Protein AF-A0A9N9SX45-F1 (afdb_monomer_lite)

pLDDT: mean 77.68, std 11.29, range [33.5, 87.31]

Foldseek 3Di:
DDDPVVVLPDPVDDLVVLLVVCCVPLVVVVVVCVVVDDDDPVNVVVSVVVSVVSNCSSVVPDPPDDDDCPDDPPD

Sequence (75 aa):
MMKLIAIWKNFIITIHTKLRLARALIFCIAIYASETWTLKKADKNKLDAFEMWVYRRMLRISWIDHRTNSKGYIA

Secondary structure (DSSP, 8-state):
---HHHHHH-SSS-HHHHHHHHIIIIIHHHHHHHHHS---HHHHHHHHHHHHHHHHHHHT--TT------S-S--

Radius of gyration: 13.73 Å; chains: 1; bounding box: 29×28×37 Å

Organism: Diabrotica balteata (NCBI:txid107213)

Structure (mmCIF, N/CA/C/O backbone):
data_AF-A0A9N9SX45-F1
#
_entry.id   AF-A0A9N9SX45-F1
#
loop_
_atom_site.group_PDB
_atom_site.id
_atom_site.type_symbol
_atom_site.label_atom_id
_atom_site.label_alt_id
_atom_site.label_comp_id
_atom_site.label_asym_id
_atom_site.label_entity_id
_atom_site.label_seq_id
_atom_site.pdbx_PDB_ins_code
_atom_site.Cartn_x
_atom_site.Cartn_y
_atom_site.Cartn_z
_atom_site.occupancy
_atom_site.B_iso_or_equiv
_atom_site.auth_seq_id
_atom_site.auth_comp_id
_atom_site.auth_asym_id
_atom_site.auth_atom_id
_atom_site.pdbx_PDB_model_num
ATOM 1 N N . MET A 1 1 ? -17.462 6.797 -17.764 1.00 44.16 1 MET A N 1
ATOM 2 C CA . MET A 1 1 ? -16.828 6.658 -16.429 1.00 44.16 1 MET A CA 1
ATOM 3 C C . MET A 1 1 ? -15.741 5.588 -16.478 1.00 44.16 1 MET A C 1
ATOM 5 O O . MET A 1 1 ? -16.060 4.427 -16.708 1.00 44.16 1 MET A O 1
ATOM 9 N N . MET A 1 2 ? -14.463 5.954 -16.313 1.00 56.19 2 MET A N 1
ATOM 10 C CA . MET A 1 2 ? -13.369 4.974 -16.210 1.00 56.19 2 MET A CA 1
ATOM 11 C C . MET A 1 2 ? -13.440 4.246 -14.864 1.00 56.19 2 MET A C 1
ATOM 13 O O . MET A 1 2 ? -13.388 4.872 -13.810 1.00 56.19 2 MET A O 1
ATOM 17 N N . LYS A 1 3 ? -13.541 2.913 -14.889 1.00 74.75 3 LYS A N 1
ATOM 18 C CA . LYS A 1 3 ? -13.505 2.089 -13.673 1.00 74.75 3 LYS A CA 1
ATOM 19 C C . LYS A 1 3 ? -12.074 2.033 -13.136 1.00 74.75 3 LYS A C 1
ATOM 21 O O . LYS A 1 3 ? -11.166 1.655 -13.872 1.00 74.75 3 LYS A O 1
ATOM 26 N N . LEU A 1 4 ? -11.889 2.299 -11.841 1.00 74.50 4 LEU A N 1
ATOM 27 C CA . LEU A 1 4 ? -10.585 2.236 -11.162 1.00 74.50 4 LEU A CA 1
ATOM 28 C C . LEU A 1 4 ? -9.875 0.891 -11.413 1.00 74.50 4 LEU A C 1
ATOM 30 O O . LEU A 1 4 ? -8.677 0.836 -11.661 1.00 74.50 4 LEU A O 1
ATOM 34 N N . ILE A 1 5 ? -10.646 -0.200 -11.457 1.00 75.19 5 ILE A N 1
ATOM 35 C CA . ILE A 1 5 ? -10.179 -1.566 -11.745 1.00 75.19 5 ILE A CA 1
ATOM 36 C C . ILE A 1 5 ? -9.416 -1.656 -13.078 1.00 75.19 5 ILE A C 1
ATOM 38 O O . ILE A 1 5 ? -8.459 -2.423 -13.179 1.00 75.19 5 ILE A O 1
ATOM 42 N N . ALA A 1 6 ? -9.812 -0.882 -14.092 1.00 80.44 6 ALA A N 1
ATOM 43 C CA . ALA A 1 6 ? -9.141 -0.871 -15.388 1.00 80.44 6 ALA A CA 1
ATOM 44 C C . ALA A 1 6 ? -7.734 -0.256 -15.294 1.00 80.44 6 ALA A C 1
ATOM 46 O O . ALA A 1 6 ? -6.802 -0.776 -15.900 1.00 80.44 6 ALA A O 1
ATOM 47 N N . ILE A 1 7 ? -7.562 0.783 -14.470 1.00 80.31 7 ILE A N 1
ATOM 48 C CA . ILE A 1 7 ? -6.275 1.455 -14.230 1.00 80.31 7 ILE A CA 1
ATOM 49 C C . ILE A 1 7 ? -5.295 0.495 -13.548 1.00 80.31 7 ILE A C 1
ATOM 51 O O . ILE A 1 7 ? -4.150 0.358 -13.976 1.00 80.31 7 ILE A O 1
ATOM 55 N N . TRP A 1 8 ? -5.756 -0.239 -12.531 1.00 78.19 8 TRP A N 1
ATOM 56 C CA . TRP A 1 8 ? -4.918 -1.210 -11.820 1.00 78.19 8 TRP A CA 1
ATOM 57 C C . TRP A 1 8 ? -4.470 -2.368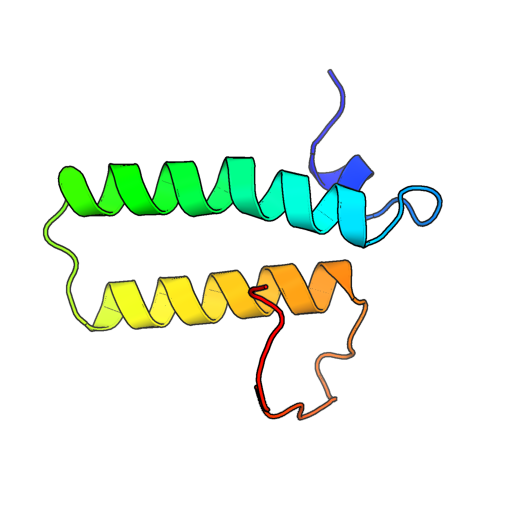 -12.720 1.00 78.19 8 TRP A C 1
ATOM 59 O O . TRP A 1 8 ? -3.320 -2.801 -12.624 1.00 78.19 8 TRP A O 1
ATOM 69 N N . LYS A 1 9 ? -5.344 -2.828 -13.629 1.00 76.44 9 LYS A N 1
ATOM 70 C CA . LYS A 1 9 ? -5.057 -3.912 -14.587 1.00 76.44 9 LYS A CA 1
ATOM 71 C C . LYS A 1 9 ? -4.152 -3.494 -15.751 1.00 76.44 9 LYS A C 1
ATOM 73 O O . LYS A 1 9 ? -3.502 -4.356 -16.333 1.00 76.44 9 LYS A O 1
ATOM 78 N N . ASN A 1 10 ? -4.110 -2.210 -16.105 1.00 81.50 10 ASN A N 1
ATOM 79 C CA . ASN A 1 10 ? -3.386 -1.739 -17.284 1.00 81.50 10 ASN A CA 1
ATOM 80 C C . ASN A 1 10 ? -1.861 -1.817 -17.086 1.00 81.50 10 ASN A C 1
ATOM 82 O O . ASN A 1 10 ? -1.345 -1.298 -16.102 1.00 81.50 10 ASN A O 1
ATOM 86 N N . PHE A 1 11 ? -1.131 -2.443 -18.008 1.00 78.12 11 PHE A N 1
ATOM 87 C CA . PHE A 1 11 ? 0.331 -2.577 -17.942 1.00 78.12 11 PHE A CA 1
ATOM 88 C C . PHE A 1 11 ? 1.085 -1.349 -18.477 1.00 78.12 11 PHE A C 1
ATOM 90 O O . PHE A 1 11 ? 2.259 -1.186 -18.167 1.00 78.12 11 PHE A O 1
ATOM 97 N N . ILE A 1 12 ? 0.414 -0.492 -19.254 1.00 84.19 12 ILE A N 1
ATOM 98 C CA . ILE A 1 12 ? 0.999 0.709 -19.871 1.00 84.19 12 ILE A CA 1
ATOM 99 C C . ILE A 1 12 ? 1.307 1.766 -18.801 1.00 84.19 12 ILE A C 1
ATOM 101 O O . ILE A 1 12 ? 2.264 2.527 -18.903 1.00 84.19 12 ILE A O 1
ATOM 105 N N . ILE A 1 13 ? 0.492 1.807 -17.745 1.00 83.50 13 ILE A N 1
ATOM 106 C CA . ILE A 1 13 ? 0.646 2.765 -16.654 1.00 83.50 13 ILE A CA 1
ATOM 107 C C . ILE A 1 13 ? 1.775 2.295 -15.741 1.00 83.50 13 ILE A C 1
ATOM 109 O O . ILE A 1 13 ? 1.711 1.202 -15.170 1.00 83.50 13 ILE A O 1
ATOM 113 N N . THR A 1 14 ? 2.774 3.158 -15.561 1.00 86.25 14 THR A N 1
ATOM 114 C CA . THR A 1 14 ? 3.926 2.886 -14.700 1.00 86.25 14 THR A CA 1
ATOM 115 C C . THR A 1 14 ? 3.501 2.587 -13.263 1.00 86.25 14 THR A C 1
ATOM 117 O O . THR A 1 14 ? 2.556 3.176 -12.725 1.00 86.25 14 THR A O 1
ATOM 120 N N . ILE A 1 15 ? 4.243 1.688 -12.609 1.00 83.44 15 ILE A N 1
ATOM 121 C CA . ILE A 1 15 ? 4.015 1.310 -11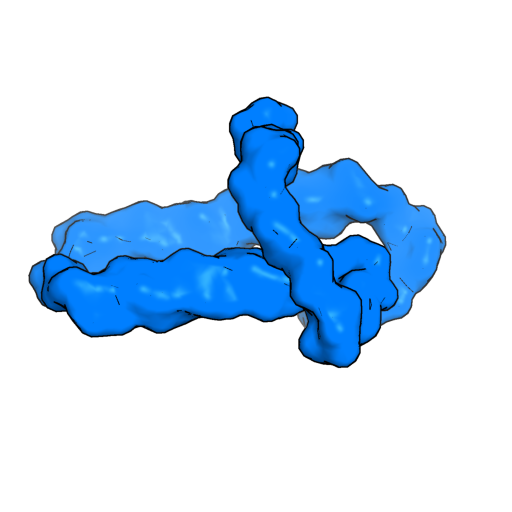.206 1.00 83.44 15 ILE A CA 1
ATOM 122 C C . ILE A 1 15 ? 4.039 2.550 -10.303 1.00 83.44 15 ILE A C 1
ATOM 124 O O . ILE A 1 15 ? 3.171 2.690 -9.448 1.00 83.44 15 ILE A O 1
ATOM 128 N N . HIS A 1 16 ? 4.950 3.496 -10.555 1.00 83.81 16 HIS A N 1
ATOM 129 C CA . HIS A 1 16 ? 5.036 4.758 -9.813 1.00 83.81 16 HIS A CA 1
ATOM 130 C C . HIS A 1 16 ? 3.725 5.554 -9.834 1.00 83.81 16 HIS A C 1
ATOM 132 O O . HIS A 1 16 ? 3.278 6.038 -8.796 1.00 83.81 16 HIS A O 1
ATOM 138 N N . THR A 1 17 ? 3.069 5.660 -10.991 1.00 87.31 17 THR A N 1
ATOM 139 C CA . THR A 1 17 ? 1.793 6.380 -11.120 1.00 87.31 17 THR A CA 1
ATOM 140 C C . THR A 1 17 ? 0.678 5.675 -10.350 1.00 87.31 17 THR A C 1
ATOM 142 O O . THR A 1 17 ? -0.098 6.319 -9.646 1.00 87.31 17 THR A O 1
ATOM 145 N N . LYS A 1 18 ? 0.629 4.339 -10.417 1.00 84.31 18 LYS A N 1
ATOM 146 C CA . LYS A 1 18 ? -0.333 3.540 -9.645 1.00 84.31 18 LYS A CA 1
ATOM 147 C C . LYS A 1 18 ? -0.097 3.651 -8.141 1.00 84.31 18 LYS A C 1
ATOM 149 O O . LYS A 1 18 ? -1.061 3.737 -7.391 1.00 84.31 18 LYS A O 1
ATOM 154 N N . LEU A 1 19 ? 1.161 3.706 -7.707 1.00 84.69 19 LEU A N 1
ATOM 155 C CA . LEU A 1 19 ? 1.531 3.849 -6.300 1.00 84.69 19 LEU A CA 1
ATOM 156 C C . LEU A 1 19 ? 1.153 5.236 -5.770 1.00 84.69 19 LEU A C 1
ATOM 158 O O . LEU A 1 19 ? 0.576 5.341 -4.692 1.00 84.69 19 LEU A O 1
ATOM 162 N N . ARG A 1 20 ? 1.362 6.296 -6.562 1.00 86.50 20 ARG A N 1
ATOM 163 C CA . ARG A 1 20 ? 0.875 7.648 -6.232 1.00 86.50 20 ARG A CA 1
ATOM 164 C C . ARG A 1 20 ? -0.648 7.696 -6.110 1.00 86.50 20 ARG A C 1
ATOM 166 O O . ARG A 1 20 ? -1.154 8.285 -5.161 1.00 86.50 20 ARG A O 1
ATOM 173 N N . LEU A 1 21 ? -1.373 7.044 -7.022 1.00 86.38 21 LEU A N 1
ATOM 174 C CA . LEU A 1 21 ? -2.835 6.928 -6.951 1.00 86.38 21 LEU A CA 1
ATOM 175 C C . LEU A 1 21 ? -3.294 6.123 -5.732 1.00 86.38 21 LEU A C 1
ATOM 177 O O . LEU A 1 21 ? -4.231 6.533 -5.054 1.00 86.38 21 LEU A O 1
ATOM 181 N N . ALA A 1 22 ? -2.627 5.006 -5.430 1.00 83.19 22 ALA A N 1
ATOM 182 C CA . ALA A 1 22 ? -2.891 4.215 -4.231 1.00 83.19 22 ALA A CA 1
ATOM 183 C C . ALA A 1 22 ? -2.723 5.085 -2.994 1.00 83.19 22 ALA A C 1
ATOM 185 O O . ALA A 1 22 ? -3.609 5.129 -2.149 1.00 83.19 22 ALA A O 1
ATOM 186 N N . ARG A 1 23 ? -1.621 5.839 -2.936 1.00 84.44 23 ARG A N 1
ATOM 187 C CA . ARG A 1 23 ? -1.305 6.677 -1.790 1.00 84.44 23 ARG A CA 1
ATOM 188 C C . ARG A 1 23 ? -2.356 7.780 -1.599 1.00 84.44 23 ARG A C 1
ATOM 190 O O . ARG A 1 23 ? -2.853 7.960 -0.496 1.00 84.44 23 ARG A O 1
ATOM 197 N N . ALA A 1 24 ? -2.753 8.448 -2.681 1.00 86.75 24 ALA A N 1
ATOM 198 C CA . ALA A 1 24 ? -3.737 9.531 -2.651 1.00 86.75 24 ALA A CA 1
ATOM 199 C C . ALA A 1 24 ? -5.182 9.069 -2.391 1.00 86.75 24 ALA A C 1
ATOM 201 O O . ALA A 1 24 ? -5.975 9.823 -1.846 1.00 86.75 24 ALA A O 1
ATOM 202 N N . LEU A 1 25 ? -5.557 7.856 -2.797 1.00 84.75 25 LEU A N 1
ATOM 203 C CA . LEU A 1 25 ? -6.922 7.361 -2.599 1.00 84.75 25 LEU A CA 1
ATOM 204 C C . LEU A 1 25 ? -7.042 6.574 -1.296 1.00 84.75 25 LEU A C 1
ATOM 206 O O . LEU A 1 25 ? -7.917 6.843 -0.484 1.00 84.75 25 LEU A O 1
ATOM 210 N N . ILE A 1 26 ? -6.155 5.605 -1.083 1.00 81.31 26 ILE A N 1
ATOM 211 C CA . ILE A 1 26 ? -6.273 4.643 0.013 1.00 81.31 26 ILE A CA 1
ATOM 212 C C . ILE A 1 26 ? -5.824 5.263 1.331 1.00 81.31 26 ILE A C 1
ATOM 214 O O . ILE A 1 26 ? -6.565 5.152 2.304 1.00 81.31 26 ILE A O 1
ATOM 218 N N . PHE A 1 27 ? -4.675 5.954 1.388 1.00 79.12 27 PHE A N 1
ATOM 219 C CA . PHE A 1 27 ? -4.264 6.561 2.660 1.00 79.12 27 PHE A CA 1
ATOM 220 C C . PHE A 1 27 ? -5.139 7.740 3.047 1.00 79.12 27 PHE A C 1
ATOM 222 O O . PHE A 1 27 ? -5.429 7.884 4.225 1.00 79.12 27 PHE A O 1
ATOM 229 N N . CYS A 1 28 ? -5.613 8.549 2.098 1.00 84.31 28 CYS A N 1
ATOM 230 C CA . CYS A 1 28 ? -6.528 9.639 2.439 1.00 84.31 28 CYS A CA 1
ATOM 231 C C . CYS A 1 28 ? -7.823 9.108 3.074 1.00 84.31 28 CYS A C 1
ATOM 233 O O . CYS A 1 28 ? -8.266 9.640 4.088 1.00 84.31 28 CYS A O 1
ATOM 235 N N . ILE A 1 29 ? -8.380 8.012 2.546 1.00 84.44 29 ILE A N 1
ATOM 236 C CA . ILE A 1 29 ? -9.555 7.356 3.141 1.00 84.44 29 ILE A CA 1
ATOM 237 C C . ILE A 1 29 ? -9.209 6.727 4.498 1.00 84.44 29 ILE A C 1
ATOM 239 O O . ILE A 1 29 ? -9.981 6.858 5.444 1.00 84.44 29 ILE A O 1
ATOM 243 N N . ALA A 1 30 ? -8.055 6.064 4.614 1.00 81.06 30 ALA A N 1
ATOM 244 C CA . ALA A 1 30 ? -7.614 5.433 5.857 1.00 81.06 30 ALA A CA 1
ATOM 245 C C . ALA A 1 30 ? -7.402 6.449 6.991 1.00 81.06 30 ALA A C 1
ATOM 247 O O . ALA A 1 30 ? -7.831 6.204 8.117 1.00 81.06 30 ALA A O 1
ATOM 248 N N . ILE A 1 31 ? -6.776 7.590 6.689 1.00 82.94 31 ILE A N 1
ATOM 249 C CA . ILE A 1 31 ? -6.537 8.681 7.642 1.00 82.94 31 ILE A CA 1
ATOM 250 C C . ILE A 1 31 ? -7.876 9.246 8.116 1.00 82.94 31 ILE A C 1
ATOM 252 O O . ILE A 1 31 ? -8.135 9.266 9.316 1.00 82.94 31 ILE A O 1
ATOM 256 N N . TYR A 1 32 ? -8.774 9.585 7.193 1.00 86.88 32 TYR A N 1
ATOM 257 C CA . TYR A 1 32 ? -10.101 10.094 7.542 1.00 86.88 32 TYR A CA 1
ATOM 258 C C . TYR A 1 32 ? -10.925 9.102 8.386 1.00 86.88 32 TYR A C 1
ATOM 260 O O . TYR A 1 32 ? -11.568 9.469 9.372 1.00 86.88 32 TYR A O 1
ATOM 268 N N . ALA A 1 33 ? -10.882 7.812 8.040 1.00 81.38 33 ALA A N 1
ATOM 269 C CA . ALA A 1 33 ? -11.544 6.768 8.819 1.00 81.38 33 ALA A CA 1
ATOM 270 C C . ALA A 1 33 ? -10.940 6.631 10.227 1.00 81.38 33 ALA A C 1
ATOM 272 O O . ALA A 1 33 ? -11.666 6.370 11.181 1.00 81.38 33 ALA A O 1
ATOM 273 N N . SER A 1 34 ? -9.628 6.834 10.381 1.00 79.19 34 SER A N 1
ATOM 274 C CA . SER A 1 34 ? -8.962 6.791 11.689 1.00 79.19 34 SER A CA 1
ATOM 275 C C . SER A 1 34 ? -9.325 7.960 12.606 1.00 79.19 34 SER A C 1
ATOM 277 O O . SER A 1 34 ? -9.316 7.796 13.822 1.00 79.19 34 SER A O 1
ATOM 279 N N . GLU A 1 35 ? -9.663 9.116 12.032 1.00 82.06 35 GLU A N 1
ATOM 280 C CA . GLU A 1 35 ? -10.105 10.301 12.777 1.00 82.06 35 GLU A CA 1
ATOM 281 C C . GLU A 1 35 ? -11.564 10.181 13.223 1.00 82.06 35 GLU A C 1
ATOM 283 O O . GLU A 1 35 ? -11.937 10.651 14.295 1.00 82.06 35 GLU A O 1
ATOM 288 N N . THR A 1 36 ? -12.396 9.534 12.405 1.00 85.38 36 THR A N 1
ATOM 289 C CA . THR A 1 36 ? -13.835 9.397 12.659 1.00 85.38 36 THR A CA 1
ATOM 290 C C . THR A 1 36 ? -14.193 8.145 13.459 1.00 85.38 36 THR A C 1
ATOM 292 O O . THR A 1 36 ? -15.198 8.151 14.171 1.00 85.38 36 THR A O 1
ATOM 295 N N . TRP A 1 37 ? -13.407 7.064 13.371 1.00 82.81 37 TRP A N 1
ATOM 296 C CA . TRP A 1 37 ? -13.687 5.785 14.034 1.00 82.81 37 TRP A CA 1
ATOM 297 C C . TRP A 1 37 ? -12.634 5.423 15.082 1.00 82.81 37 TRP A C 1
ATOM 299 O O . TRP A 1 37 ? -11.430 5.563 14.880 1.00 82.81 37 TRP A O 1
ATOM 309 N N . THR A 1 38 ? -13.076 4.823 16.188 1.00 79.50 38 THR A N 1
ATOM 310 C CA . THR A 1 38 ? -12.173 4.236 17.186 1.00 79.50 38 THR A CA 1
ATOM 311 C C . THR A 1 38 ? -11.568 2.934 16.641 1.00 79.50 38 THR A C 1
ATOM 313 O O . THR A 1 38 ? -12.131 1.850 16.801 1.00 79.50 38 THR A O 1
ATOM 316 N N . LEU A 1 39 ? -10.419 3.025 15.964 1.00 80.12 39 LEU A N 1
ATOM 317 C CA . LEU A 1 39 ? -9.740 1.864 15.377 1.00 80.12 39 LEU A CA 1
ATOM 318 C C . LEU A 1 39 ? -9.235 0.895 16.453 1.00 80.12 39 LEU A C 1
ATOM 320 O O . LEU A 1 39 ? -8.306 1.197 17.210 1.00 80.12 39 L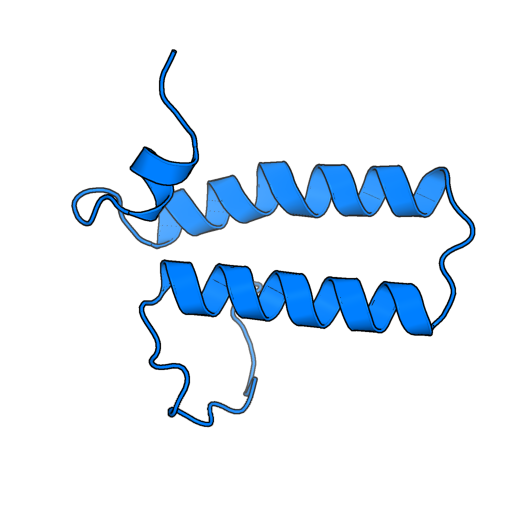EU A O 1
ATOM 324 N N . LYS A 1 40 ? -9.782 -0.324 16.464 1.00 85.12 40 LYS A N 1
ATOM 325 C CA . LYS A 1 40 ? -9.251 -1.419 17.283 1.00 85.12 40 LYS A CA 1
ATOM 326 C C . LYS A 1 40 ? -8.006 -2.006 16.620 1.00 85.12 40 LYS A C 1
ATOM 328 O O . LYS A 1 40 ? -7.785 -1.877 15.416 1.00 85.12 40 LYS A O 1
ATOM 333 N N . LYS A 1 41 ? -7.193 -2.729 17.396 1.00 84.31 41 LYS A N 1
ATOM 334 C CA . LYS A 1 41 ? -5.998 -3.421 16.874 1.00 84.31 41 LYS A CA 1
ATOM 335 C C . LYS A 1 41 ? -6.332 -4.375 15.716 1.00 84.31 41 LYS A C 1
ATOM 337 O O . LYS A 1 41 ? -5.564 -4.481 14.769 1.00 84.31 41 LYS A O 1
ATOM 342 N N . ALA A 1 42 ? -7.508 -5.003 15.757 1.00 85.44 42 ALA A N 1
ATOM 343 C CA . ALA A 1 42 ? -8.000 -5.855 14.677 1.00 85.44 42 ALA A CA 1
ATOM 344 C C . ALA A 1 42 ? -8.219 -5.091 13.359 1.00 85.44 42 ALA A C 1
ATOM 346 O O . ALA A 1 42 ? -7.963 -5.640 12.292 1.00 85.44 42 ALA A O 1
ATOM 347 N N . ASP A 1 43 ? -8.661 -3.835 13.419 1.00 83.00 43 ASP A N 1
ATOM 348 C CA . ASP A 1 43 ? -8.944 -3.038 12.224 1.00 83.00 43 ASP A CA 1
ATOM 349 C C . ASP A 1 43 ? -7.659 -2.498 11.596 1.00 83.00 43 ASP A C 1
ATOM 351 O O . ASP A 1 43 ? -7.529 -2.515 10.376 1.00 83.00 43 ASP A O 1
ATOM 355 N N . LYS A 1 44 ? -6.658 -2.156 12.419 1.00 80.50 44 LYS A N 1
ATOM 356 C CA . LYS A 1 44 ? -5.296 -1.853 11.945 1.00 80.50 44 LYS A CA 1
ATOM 357 C C . LYS A 1 44 ? -4.688 -3.035 11.187 1.00 80.50 44 LYS A C 1
ATOM 359 O O . LYS A 1 44 ? -4.251 -2.871 10.057 1.00 80.50 44 LYS A O 1
ATOM 364 N N . ASN A 1 45 ? -4.776 -4.246 11.743 1.00 84.38 45 ASN A N 1
ATOM 365 C CA . ASN A 1 45 ? -4.267 -5.448 11.073 1.00 84.38 45 ASN A CA 1
ATOM 366 C C . ASN A 1 45 ? -4.971 -5.725 9.731 1.00 84.38 45 ASN A C 1
ATOM 368 O O . ASN A 1 45 ? -4.334 -6.169 8.776 1.00 84.38 45 ASN A O 1
ATOM 372 N N . LYS A 1 46 ? -6.285 -5.474 9.640 1.00 83.75 46 LYS A N 1
ATOM 373 C CA . LYS A 1 46 ? -7.029 -5.588 8.373 1.00 83.75 46 LYS A CA 1
ATOM 374 C C . LYS A 1 46 ? -6.568 -4.544 7.358 1.00 83.75 46 LYS A C 1
ATOM 376 O O . LYS A 1 46 ? -6.498 -4.858 6.173 1.00 83.75 46 LYS A O 1
ATOM 381 N N . LEU A 1 47 ? -6.265 -3.331 7.814 1.00 80.81 47 LEU A N 1
ATOM 382 C CA . LEU A 1 47 ? -5.798 -2.240 6.966 1.00 80.81 47 LEU A CA 1
ATOM 383 C C . LEU A 1 47 ? -4.398 -2.528 6.412 1.00 80.81 47 LEU A C 1
ATOM 385 O O . LEU A 1 47 ? -4.201 -2.412 5.206 1.00 80.81 47 LEU A O 1
ATOM 389 N N . ASP A 1 48 ? -3.487 -3.034 7.245 1.00 81.50 48 ASP A N 1
ATOM 390 C CA . ASP A 1 48 ? -2.158 -3.483 6.812 1.00 81.50 48 ASP A CA 1
ATOM 391 C C . ASP A 1 48 ? -2.261 -4.635 5.795 1.00 81.50 48 ASP A C 1
ATOM 393 O O . ASP A 1 48 ? -1.606 -4.630 4.751 1.00 81.50 48 ASP A O 1
ATOM 397 N N . ALA A 1 49 ? -3.132 -5.622 6.046 1.00 84.06 49 ALA A N 1
ATOM 398 C CA . ALA A 1 49 ? -3.370 -6.722 5.109 1.00 84.06 49 ALA A CA 1
ATOM 399 C C . ALA A 1 49 ? -3.969 -6.236 3.777 1.00 84.06 49 ALA A C 1
ATOM 401 O O . ALA A 1 49 ? -3.600 -6.730 2.706 1.00 84.06 49 ALA A O 1
ATOM 402 N N . PHE A 1 50 ? -4.871 -5.254 3.832 1.00 82.00 50 PHE A N 1
ATOM 403 C CA . PHE A 1 50 ? -5.449 -4.619 2.653 1.00 82.00 50 PHE A CA 1
ATOM 404 C C . PHE A 1 50 ? -4.391 -3.859 1.846 1.00 82.00 50 PHE A C 1
ATOM 406 O O . PHE A 1 50 ? -4.307 -4.036 0.629 1.00 82.00 50 PHE A O 1
ATOM 413 N N . GLU A 1 51 ? -3.545 -3.073 2.511 1.00 82.19 51 GLU A N 1
ATOM 414 C CA . GLU A 1 51 ? -2.438 -2.358 1.878 1.00 82.19 51 GLU A CA 1
ATOM 415 C C . GLU A 1 51 ? -1.496 -3.339 1.154 1.00 82.19 51 GLU A C 1
ATOM 417 O O . GLU A 1 51 ? -1.191 -3.168 -0.032 1.00 82.19 51 GLU A O 1
ATOM 422 N N . MET A 1 52 ? -1.123 -4.439 1.817 1.00 83.56 52 MET A N 1
ATOM 423 C CA . MET A 1 52 ? -0.295 -5.492 1.218 1.00 83.56 52 MET A CA 1
ATOM 424 C C . MET A 1 52 ? -0.960 -6.160 0.009 1.00 83.56 52 MET A C 1
ATOM 426 O O . MET A 1 52 ? -0.292 -6.435 -0.994 1.00 83.56 52 MET A O 1
ATOM 430 N N . TRP A 1 53 ? -2.271 -6.410 0.061 1.00 82.12 53 TRP A N 1
ATOM 431 C CA . TRP A 1 53 ? -3.017 -6.963 -1.072 1.00 82.12 53 TRP A CA 1
ATOM 432 C C . TRP A 1 53 ? -2.996 -6.020 -2.283 1.00 82.12 53 TRP A C 1
ATOM 434 O O . TRP A 1 53 ? -2.763 -6.463 -3.414 1.00 82.12 53 TRP A O 1
ATOM 444 N N . VAL A 1 54 ? -3.171 -4.715 -2.055 1.00 79.69 54 VAL A N 1
ATOM 445 C CA . VAL A 1 54 ? -3.129 -3.696 -3.111 1.00 79.69 54 VAL A CA 1
ATOM 446 C C . VAL A 1 54 ? -1.743 -3.623 -3.759 1.00 79.69 54 VAL A C 1
ATOM 448 O O . VAL A 1 54 ? -1.652 -3.650 -4.992 1.00 79.69 54 VAL A O 1
ATOM 451 N N . TYR A 1 55 ? -0.661 -3.606 -2.972 1.00 80.12 55 TYR A N 1
ATOM 452 C CA . TYR A 1 55 ? 0.697 -3.616 -3.526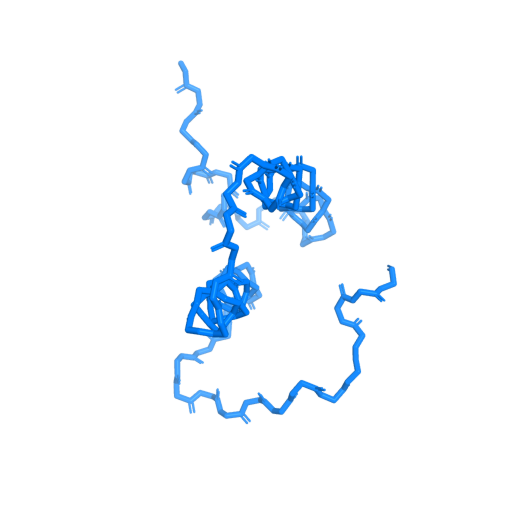 1.00 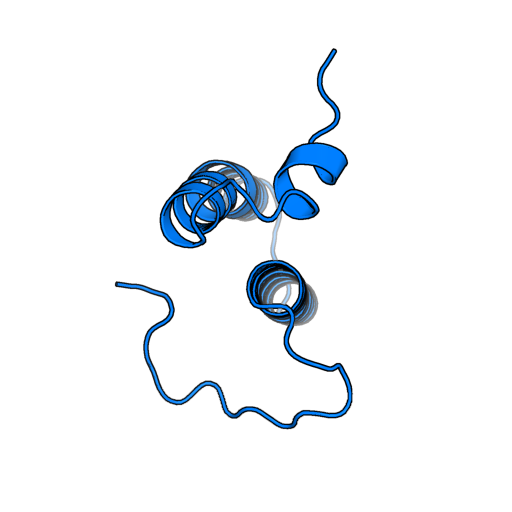80.12 55 TYR A CA 1
ATOM 453 C C . TYR A 1 55 ? 1.002 -4.892 -4.302 1.00 80.12 55 TYR A C 1
ATOM 455 O O . TYR A 1 55 ? 1.496 -4.804 -5.426 1.00 80.12 55 TYR A O 1
ATOM 463 N N . ARG A 1 56 ? 0.652 -6.074 -3.775 1.00 83.06 56 ARG A N 1
ATOM 464 C CA . ARG A 1 56 ? 0.836 -7.341 -4.505 1.00 83.06 56 ARG A CA 1
ATOM 465 C C . ARG A 1 56 ? 0.128 -7.320 -5.854 1.00 83.06 56 ARG A C 1
ATOM 467 O O . ARG A 1 56 ? 0.700 -7.750 -6.854 1.00 83.06 56 ARG A O 1
ATOM 474 N N . ARG A 1 57 ? -1.086 -6.768 -5.911 1.00 80.56 57 ARG A N 1
ATOM 475 C CA . ARG A 1 57 ? -1.862 -6.672 -7.153 1.00 80.56 57 ARG A CA 1
ATOM 476 C C . ARG A 1 57 ? -1.282 -5.660 -8.143 1.00 80.56 57 ARG A C 1
ATOM 478 O O . ARG A 1 57 ? -1.297 -5.931 -9.341 1.00 80.56 57 ARG A O 1
ATOM 485 N N . MET A 1 58 ? -0.740 -4.540 -7.664 1.00 78.19 58 MET A N 1
ATOM 486 C CA . MET A 1 58 ? -0.002 -3.571 -8.487 1.00 78.19 58 MET A CA 1
ATOM 487 C C . MET A 1 58 ? 1.289 -4.150 -9.064 1.00 78.19 58 MET A C 1
ATOM 489 O O . MET A 1 58 ? 1.562 -3.981 -10.251 1.00 78.19 58 MET A O 1
ATOM 493 N N . LEU A 1 59 ? 2.071 -4.813 -8.211 1.00 79.88 59 LEU A N 1
ATOM 494 C CA . LEU A 1 59 ? 3.384 -5.371 -8.528 1.00 79.88 59 LEU A CA 1
ATOM 495 C C . LEU A 1 59 ? 3.292 -6.730 -9.236 1.00 79.88 59 LEU A C 1
ATOM 497 O O . LEU A 1 59 ? 4.309 -7.262 -9.663 1.00 79.88 59 LEU A O 1
ATOM 501 N N . ARG A 1 60 ? 2.078 -7.283 -9.380 1.00 78.75 60 ARG A N 1
ATOM 502 C CA . ARG A 1 60 ? 1.798 -8.604 -9.974 1.00 78.75 60 ARG A CA 1
ATOM 503 C C . ARG A 1 60 ? 2.569 -9.739 -9.288 1.00 78.75 60 ARG A C 1
ATOM 505 O O . ARG A 1 60 ? 2.922 -10.723 -9.931 1.00 78.75 60 ARG A O 1
ATOM 512 N N . ILE A 1 61 ? 2.804 -9.602 -7.985 1.00 82.12 61 ILE A N 1
ATOM 513 C CA . ILE A 1 61 ? 3.463 -10.624 -7.167 1.00 82.12 61 ILE A CA 1
ATOM 514 C C . ILE A 1 61 ? 2.498 -11.800 -7.013 1.00 82.12 61 ILE A C 1
ATOM 516 O O . ILE A 1 61 ? 1.320 -11.595 -6.697 1.00 82.12 61 ILE A O 1
ATOM 520 N N . SER A 1 62 ? 2.987 -13.023 -7.232 1.00 80.00 62 SER A N 1
ATOM 521 C CA . SER A 1 62 ? 2.169 -14.221 -7.062 1.00 80.00 62 SER A CA 1
ATOM 522 C C . SER A 1 62 ? 1.703 -14.345 -5.611 1.00 80.00 62 SER A C 1
ATOM 524 O O . SER A 1 62 ? 2.400 -13.948 -4.677 1.00 80.00 62 SER A O 1
ATOM 526 N N . TRP A 1 63 ? 0.522 -14.921 -5.388 1.00 76.75 63 TRP A N 1
ATOM 527 C CA . TRP A 1 63 ? 0.066 -15.220 -4.027 1.00 76.75 63 TRP A CA 1
ATOM 528 C C . TRP A 1 63 ? 0.964 -16.257 -3.332 1.00 76.75 63 TRP A C 1
ATOM 530 O O . TRP A 1 63 ? 1.112 -16.222 -2.117 1.00 76.75 63 TRP A O 1
ATOM 540 N N . ILE A 1 64 ? 1.613 -17.120 -4.120 1.00 81.06 64 ILE A N 1
ATOM 541 C CA . ILE A 1 64 ? 2.540 -18.159 -3.650 1.00 81.06 64 ILE A CA 1
ATOM 542 C C . ILE A 1 64 ? 3.873 -17.543 -3.192 1.00 81.06 64 ILE A C 1
ATOM 544 O O . ILE A 1 64 ? 4.561 -18.103 -2.342 1.00 81.06 64 ILE A O 1
ATOM 548 N N . ASP A 1 65 ? 4.230 -16.362 -3.709 1.00 79.50 65 ASP A N 1
ATOM 549 C CA . ASP A 1 65 ? 5.480 -15.706 -3.342 1.00 79.50 65 ASP A CA 1
ATOM 550 C C . ASP A 1 65 ? 5.413 -15.193 -1.899 1.00 79.50 65 ASP A C 1
ATOM 552 O O . ASP A 1 65 ? 4.659 -14.270 -1.557 1.00 79.50 65 ASP A O 1
ATOM 556 N N . HIS A 1 66 ? 6.258 -15.754 -1.041 1.00 77.38 66 HIS A N 1
ATOM 557 C CA . HIS A 1 66 ? 6.499 -1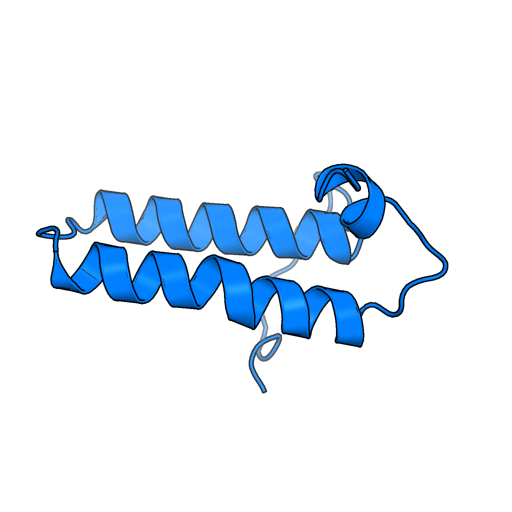5.241 0.300 1.00 77.38 66 HIS A CA 1
ATOM 558 C C . HIS A 1 66 ? 7.566 -14.148 0.237 1.00 77.38 66 HIS A C 1
ATOM 560 O O . HIS A 1 66 ? 8.766 -14.408 0.215 1.00 77.38 66 HIS A O 1
ATOM 566 N N . ARG A 1 67 ? 7.114 -12.892 0.183 1.00 71.38 67 ARG A N 1
ATOM 567 C CA . ARG A 1 67 ? 7.977 -11.712 0.278 1.00 71.38 67 ARG A CA 1
ATOM 568 C C . ARG A 1 67 ? 7.848 -11.117 1.671 1.00 71.38 67 ARG A C 1
ATOM 570 O O . ARG A 1 67 ? 6.763 -10.696 2.069 1.00 71.38 67 ARG A O 1
ATOM 577 N N . THR A 1 68 ? 8.954 -11.082 2.401 1.00 70.00 68 THR A N 1
ATOM 578 C CA . THR A 1 68 ? 9.089 -10.274 3.610 1.00 70.00 68 THR A CA 1
ATOM 579 C C . THR A 1 68 ? 9.060 -8.801 3.223 1.00 70.00 68 THR A C 1
ATOM 581 O O . THR A 1 68 ? 9.621 -8.403 2.202 1.00 70.00 68 THR A O 1
ATOM 584 N N . ASN A 1 69 ? 8.402 -7.976 4.038 1.00 63.56 69 ASN A N 1
ATOM 585 C CA . ASN A 1 69 ? 8.395 -6.526 3.865 1.00 63.56 69 ASN A CA 1
ATOM 586 C C . ASN A 1 69 ? 9.755 -5.956 4.318 1.00 63.56 69 ASN A C 1
ATOM 588 O O . ASN A 1 69 ? 9.855 -5.254 5.321 1.00 63.56 69 ASN A O 1
ATOM 592 N N . SER A 1 70 ? 10.845 -6.344 3.650 1.00 55.28 70 SER A N 1
ATOM 593 C CA . SER A 1 70 ? 12.195 -5.875 3.952 1.00 55.28 70 SER A CA 1
ATOM 594 C C . SER A 1 70 ? 12.371 -4.467 3.383 1.00 55.28 70 SER A C 1
ATOM 596 O O . SER A 1 70 ? 12.990 -4.298 2.341 1.00 55.28 70 SER A O 1
ATOM 598 N N . LYS A 1 71 ? 11.802 -3.480 4.089 1.00 48.00 71 LYS A N 1
ATOM 599 C CA . LYS A 1 71 ? 11.915 -2.027 3.866 1.00 48.00 71 LYS A CA 1
ATOM 600 C C . LYS A 1 71 ? 11.405 -1.504 2.507 1.00 48.00 71 LYS A C 1
ATOM 602 O O . LYS A 1 71 ? 11.949 -1.801 1.454 1.00 48.00 71 LYS A O 1
ATOM 607 N N . GLY A 1 72 ? 10.469 -0.551 2.571 1.00 50.19 72 GLY A N 1
ATOM 608 C CA . GLY A 1 72 ? 10.537 0.614 1.681 1.00 50.19 72 GLY A CA 1
ATOM 609 C C . GLY A 1 72 ? 9.691 0.628 0.405 1.00 50.19 72 GLY A C 1
ATOM 610 O O . GLY A 1 72 ? 10.141 1.187 -0.584 1.00 50.19 72 GLY A O 1
ATOM 611 N N . TYR A 1 73 ? 8.439 0.158 0.412 1.00 49.59 73 TYR A N 1
ATOM 612 C CA . TYR A 1 73 ? 7.458 0.673 -0.575 1.00 49.59 73 TYR A CA 1
ATOM 613 C C . TYR A 1 73 ? 6.977 2.100 -0.234 1.00 49.59 73 TYR A C 1
ATOM 615 O O . TYR A 1 73 ? 6.176 2.698 -0.952 1.00 49.59 73 TYR A O 1
ATOM 623 N N . ILE A 1 74 ? 7.480 2.638 0.881 1.00 44.66 74 ILE A N 1
ATOM 624 C CA . ILE A 1 74 ? 7.155 3.934 1.457 1.00 44.66 74 ILE A CA 1
ATOM 625 C C . ILE A 1 74 ? 8.456 4.741 1.568 1.00 44.66 74 ILE A C 1
ATOM 627 O O . ILE A 1 74 ? 9.028 4.889 2.642 1.00 44.66 74 ILE A O 1
ATOM 631 N N . ALA A 1 75 ? 8.958 5.201 0.429 1.00 33.50 75 ALA A N 1
ATOM 632 C CA . ALA A 1 75 ? 9.662 6.474 0.339 1.00 33.50 75 ALA A CA 1
ATOM 633 C C . ALA A 1 75 ? 8.879 7.285 -0.698 1.00 33.50 75 ALA A C 1
ATOM 635 O O . ALA A 1 75 ? 8.993 6.965 -1.898 1.00 33.50 75 ALA A O 1
#